Protein AF-A0A8T4EIS3-F1 (afdb_monomer)

pLDDT: mean 83.03, std 7.18, range [53.34, 90.94]

Solvent-accessible surface area (backbone atoms only — not comparable to full-atom values): 3226 Å² total; per-residue (Å²): 119,71,65,66,54,49,54,52,50,53,25,50,52,31,20,53,48,45,44,48,43,43,67,74,66,37,74,85,58,51,72,67,59,41,52,52,53,43,55,40,16,74,76,47,15,54,60,37,34,55,53,43,43,61,68,65,72,70,102

Mean predicted aligned error: 5.39 Å

Foldseek 3Di:
DVVVVVVVVQLVVQLVVQLCCLPPVPPVDDPVRSVVLNVCCVVPRPVSSVVCCVPPVVD

Sequence (59 aa):
MAFETIIGIVGFICAVWVIYDVLAKNKEASTGSKVVWIVCAVLFSIITAILYYFVVKKK

Structure (mmCIF, N/CA/C/O backbone):
data_AF-A0A8T4EIS3-F1
#
_entry.id   AF-A0A8T4EIS3-F1
#
loop_
_atom_site.group_PDB
_atom_site.id
_atom_site.type_symbol
_atom_site.label_atom_id
_atom_site.label_alt_id
_atom_site.label_comp_id
_atom_site.label_asym_id
_atom_site.label_entity_id
_atom_site.label_seq_id
_atom_site.pdbx_PDB_ins_code
_atom_site.Cartn_x
_atom_site.Cartn_y
_atom_site.Cartn_z
_atom_site.occupancy
_atom_site.B_iso_or_equiv
_atom_site.auth_seq_id
_atom_site.auth_comp_id
_atom_site.auth_asym_id
_atom_site.auth_atom_id
_atom_site.pdbx_PDB_model_num
ATOM 1 N N . MET A 1 1 ? 14.467 -1.765 -21.273 1.00 60.94 1 MET A N 1
ATOM 2 C CA . MET A 1 1 ? 15.049 -2.291 -20.016 1.00 60.94 1 MET A CA 1
ATOM 3 C C . MET A 1 1 ? 14.882 -1.323 -18.846 1.00 60.94 1 MET A C 1
ATOM 5 O O . MET A 1 1 ? 14.289 -1.735 -17.869 1.00 60.94 1 MET A O 1
ATOM 9 N N . ALA A 1 2 ? 15.308 -0.054 -18.922 1.00 72.69 2 ALA A N 1
ATOM 10 C CA . ALA A 1 2 ? 15.201 0.875 -17.780 1.00 72.69 2 ALA A CA 1
ATOM 11 C C . ALA A 1 2 ? 13.762 1.306 -17.401 1.00 72.69 2 ALA A C 1
ATOM 13 O O . ALA A 1 2 ? 13.473 1.506 -16.227 1.00 72.69 2 ALA A O 1
ATOM 14 N N . PHE A 1 3 ? 12.857 1.440 -18.376 1.00 77.31 3 PHE A N 1
ATOM 15 C CA . PHE A 1 3 ? 11.494 1.947 -18.156 1.00 77.31 3 PHE A CA 1
ATOM 16 C C . PHE A 1 3 ? 10.622 1.024 -17.283 1.00 77.31 3 PHE A C 1
ATOM 18 O O . PHE A 1 3 ? 9.985 1.491 -16.343 1.00 77.31 3 PHE A O 1
ATOM 25 N N . GLU A 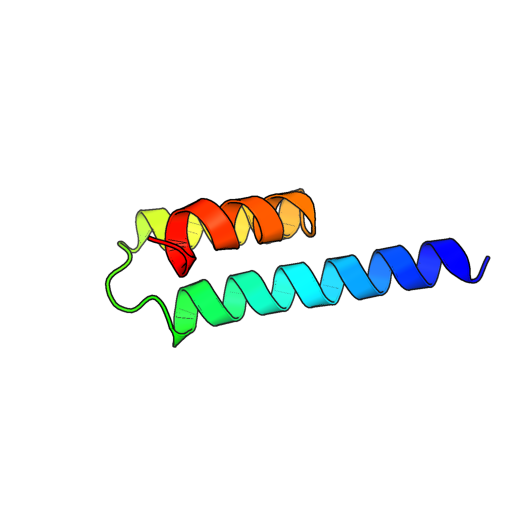1 4 ? 10.672 -0.288 -17.522 1.00 82.62 4 GLU A N 1
ATOM 26 C CA . GLU A 1 4 ? 9.952 -1.297 -16.725 1.00 82.62 4 GLU A CA 1
ATOM 27 C C . GLU A 1 4 ? 10.392 -1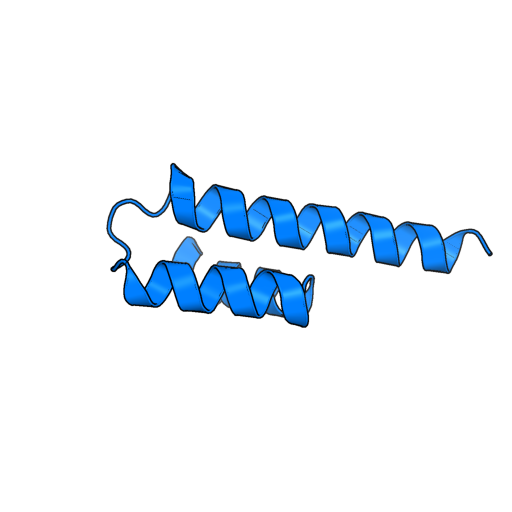.288 -15.255 1.00 82.62 4 GLU A C 1
ATOM 29 O O . GLU A 1 4 ? 9.571 -1.353 -14.340 1.00 82.62 4 GLU A O 1
ATOM 34 N N . THR A 1 5 ? 11.696 -1.128 -15.015 1.00 84.88 5 THR A N 1
ATOM 35 C CA . THR A 1 5 ? 12.253 -1.035 -13.663 1.00 84.88 5 THR A CA 1
ATOM 36 C C . THR A 1 5 ? 11.733 0.201 -12.933 1.00 84.88 5 THR A C 1
ATOM 38 O O . THR A 1 5 ? 11.404 0.125 -11.752 1.00 84.88 5 THR A O 1
ATOM 41 N N . ILE A 1 6 ? 11.607 1.333 -13.632 1.00 86.44 6 ILE A N 1
ATOM 42 C CA . ILE A 1 6 ? 11.071 2.573 -13.058 1.00 86.44 6 ILE A CA 1
ATOM 43 C C . ILE A 1 6 ? 9.604 2.385 -12.658 1.00 86.44 6 ILE A C 1
ATOM 45 O O . ILE A 1 6 ? 9.237 2.743 -11.541 1.00 86.44 6 ILE A O 1
ATOM 49 N N . ILE A 1 7 ? 8.778 1.776 -13.515 1.00 84.75 7 ILE A N 1
ATOM 50 C CA . ILE A 1 7 ? 7.363 1.510 -13.203 1.00 84.75 7 ILE A CA 1
ATOM 51 C C . ILE A 1 7 ? 7.235 0.570 -11.999 1.00 84.75 7 ILE A C 1
ATOM 53 O O . ILE A 1 7 ? 6.443 0.840 -11.094 1.00 84.75 7 ILE A O 1
ATOM 57 N N . GLY A 1 8 ? 8.047 -0.489 -11.938 1.00 83.62 8 GLY A N 1
ATOM 58 C CA . GLY A 1 8 ? 8.070 -1.409 -10.799 1.00 83.62 8 GLY A CA 1
ATOM 59 C C . GLY A 1 8 ? 8.458 -0.724 -9.483 1.00 83.62 8 GLY A C 1
ATOM 60 O O . GLY A 1 8 ? 7.793 -0.919 -8.465 1.00 83.62 8 GLY A O 1
ATOM 61 N N . ILE A 1 9 ? 9.483 0.135 -9.502 1.00 88.19 9 ILE A N 1
ATOM 62 C CA . ILE A 1 9 ? 9.922 0.907 -8.326 1.00 88.19 9 ILE A CA 1
ATOM 63 C C . ILE A 1 9 ? 8.833 1.887 -7.880 1.00 88.19 9 ILE A C 1
ATOM 65 O O . ILE A 1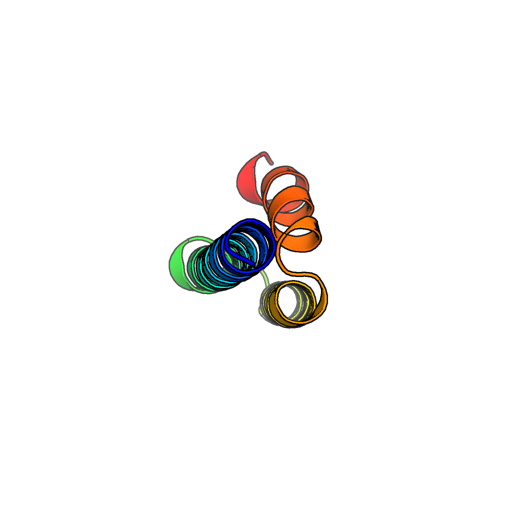 9 ? 8.526 1.970 -6.692 1.00 88.19 9 ILE A O 1
ATOM 69 N N . VAL A 1 10 ? 8.219 2.610 -8.819 1.00 88.31 10 VAL A N 1
ATOM 70 C CA . VAL A 1 10 ? 7.127 3.547 -8.517 1.00 88.31 10 VAL A CA 1
ATOM 71 C C . VAL A 1 10 ? 5.935 2.809 -7.907 1.00 88.31 10 VAL A C 1
ATOM 73 O O . VAL A 1 10 ? 5.366 3.278 -6.919 1.00 88.31 10 VAL A O 1
ATOM 76 N N . GLY A 1 11 ? 5.593 1.632 -8.434 1.00 86.62 11 GLY A N 1
ATOM 77 C CA . GLY A 1 11 ? 4.560 0.782 -7.854 1.00 86.62 11 GLY A CA 1
ATOM 78 C C . GLY A 1 11 ? 4.902 0.326 -6.437 1.00 86.62 11 GLY A C 1
ATOM 79 O O . GLY A 1 11 ? 4.077 0.436 -5.525 1.00 86.62 11 GLY A O 1
ATOM 80 N N . PHE A 1 12 ? 6.136 -0.112 -6.205 1.00 87.00 12 PHE A N 1
ATOM 81 C CA . PHE A 1 12 ? 6.578 -0.504 -4.871 1.00 87.00 12 PHE A CA 1
ATOM 82 C C . PHE A 1 12 ? 6.464 0.653 -3.866 1.0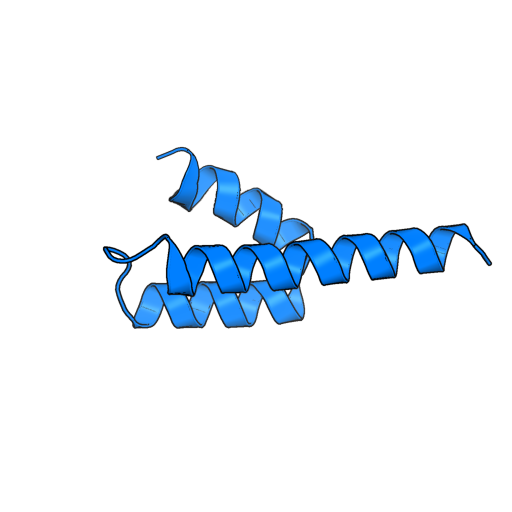0 87.00 12 PHE A C 1
ATOM 84 O O . PHE A 1 12 ? 5.885 0.487 -2.792 1.00 87.00 12 PHE A O 1
ATOM 91 N N . ILE A 1 13 ? 6.922 1.851 -4.241 1.00 90.94 13 ILE A N 1
ATOM 92 C CA . ILE A 1 13 ? 6.813 3.055 -3.406 1.00 90.94 13 ILE A CA 1
ATOM 93 C C . ILE A 1 13 ? 5.343 3.394 -3.116 1.00 90.94 13 ILE A C 1
ATOM 95 O O . ILE A 1 13 ? 5.004 3.702 -1.973 1.00 90.94 13 ILE A O 1
ATOM 99 N N . CYS A 1 14 ? 4.456 3.294 -4.113 1.00 89.00 14 CYS A N 1
ATOM 100 C CA . CYS A 1 14 ? 3.022 3.521 -3.924 1.00 89.00 14 CYS A CA 1
ATOM 101 C C . CYS A 1 14 ? 2.408 2.526 -2.934 1.00 89.00 14 CYS A C 1
ATOM 103 O O . CYS A 1 14 ? 1.681 2.936 -2.031 1.00 89.00 14 CYS A O 1
ATOM 105 N N . ALA A 1 15 ? 2.725 1.235 -3.061 1.00 86.62 15 ALA A N 1
ATOM 106 C CA . ALA A 1 15 ? 2.220 0.208 -2.154 1.00 86.62 15 ALA A CA 1
ATOM 107 C C . ALA A 1 15 ? 2.684 0.463 -0.710 1.00 86.62 15 ALA A C 1
ATOM 109 O O . ALA A 1 15 ? 1.864 0.478 0.209 1.00 86.62 15 ALA A O 1
ATOM 110 N N . VAL A 1 16 ? 3.976 0.751 -0.515 1.00 90.62 16 VAL A N 1
ATOM 111 C CA . VAL A 1 16 ? 4.541 1.084 0.804 1.00 90.62 16 VAL A CA 1
ATOM 112 C C . VAL A 1 16 ? 3.872 2.326 1.393 1.00 90.62 16 VAL A C 1
ATOM 114 O O . VAL A 1 16 ? 3.521 2.335 2.573 1.00 90.62 16 VAL A O 1
ATOM 117 N N . TRP A 1 17 ? 3.651 3.362 0.584 1.00 90.50 17 TRP A N 1
ATOM 118 C CA . TRP A 1 17 ? 3.001 4.587 1.035 1.00 90.50 17 TRP A CA 1
ATOM 119 C C . TRP A 1 17 ? 1.557 4.358 1.482 1.00 90.50 17 TRP A C 1
ATOM 121 O O . TRP A 1 17 ? 1.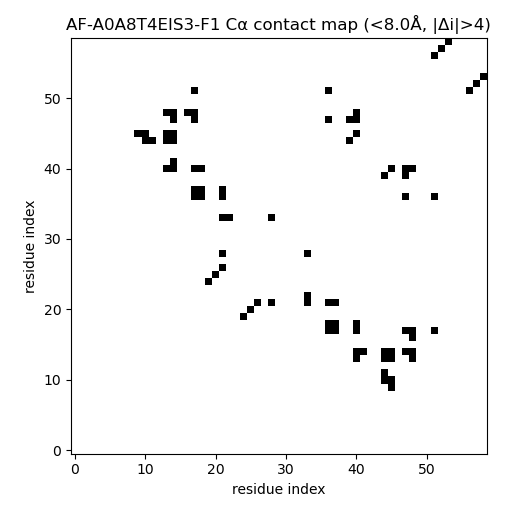176 4.857 2.538 1.00 90.50 17 TRP A O 1
ATOM 131 N N . VAL A 1 18 ? 0.770 3.576 0.732 1.00 88.44 18 VAL A N 1
ATOM 132 C CA . VAL A 1 18 ? -0.606 3.230 1.128 1.00 88.44 18 VAL A CA 1
ATOM 133 C C . VAL A 1 18 ? -0.601 2.476 2.448 1.00 88.44 18 VAL A C 1
ATOM 135 O O . VAL A 1 18 ? -1.340 2.842 3.35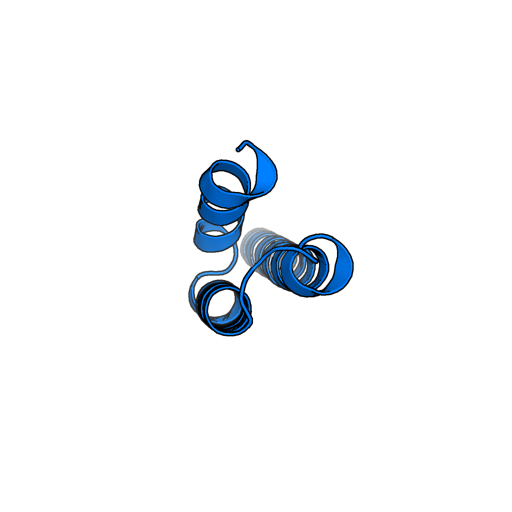6 1.00 88.44 18 VAL A O 1
ATOM 138 N N . ILE A 1 19 ? 0.263 1.469 2.592 1.00 87.81 19 ILE A N 1
ATOM 139 C CA . ILE A 1 19 ? 0.368 0.682 3.827 1.00 87.81 19 ILE A CA 1
ATOM 140 C C . ILE A 1 19 ? 0.732 1.585 5.014 1.00 87.81 19 ILE A C 1
ATOM 142 O O . ILE A 1 19 ? 0.086 1.521 6.062 1.00 87.81 19 ILE A O 1
ATOM 146 N N . TYR A 1 20 ? 1.725 2.461 4.847 1.00 89.25 20 TYR A N 1
ATOM 147 C CA . TYR A 1 20 ? 2.124 3.409 5.884 1.00 89.25 20 TYR A CA 1
ATOM 148 C C . TYR A 1 20 ? 0.988 4.369 6.250 1.00 89.25 20 TYR A C 1
ATOM 150 O O . TYR A 1 20 ? 0.714 4.582 7.428 1.00 89.25 20 TYR A O 1
ATOM 158 N N . ASP A 1 21 ? 0.306 4.943 5.261 1.00 88.31 21 ASP A N 1
ATOM 159 C CA . ASP A 1 21 ? -0.757 5.916 5.500 1.00 88.31 21 ASP A CA 1
ATOM 160 C C . ASP A 1 21 ? -1.968 5.264 6.197 1.00 88.31 21 ASP A C 1
ATOM 162 O O . ASP A 1 21 ? -2.482 5.811 7.173 1.00 88.31 21 ASP A O 1
ATOM 166 N N . VAL A 1 22 ? -2.341 4.045 5.791 1.00 88.12 22 VAL A N 1
ATOM 167 C CA . VAL A 1 22 ? -3.399 3.231 6.415 1.00 88.12 22 VAL A CA 1
ATOM 168 C C . VAL A 1 22 ? -3.094 2.928 7.885 1.00 88.12 22 VAL A C 1
ATOM 170 O O . VAL A 1 22 ? -3.978 3.004 8.741 1.00 88.12 22 VAL A O 1
ATOM 173 N N . LEU A 1 23 ? -1.849 2.558 8.190 1.00 84.44 23 LEU A N 1
ATOM 174 C CA . LEU A 1 23 ? -1.454 2.129 9.531 1.00 84.44 23 LEU A CA 1
ATOM 175 C C . LEU A 1 23 ? -1.163 3.311 10.463 1.00 84.44 23 LEU A C 1
ATOM 17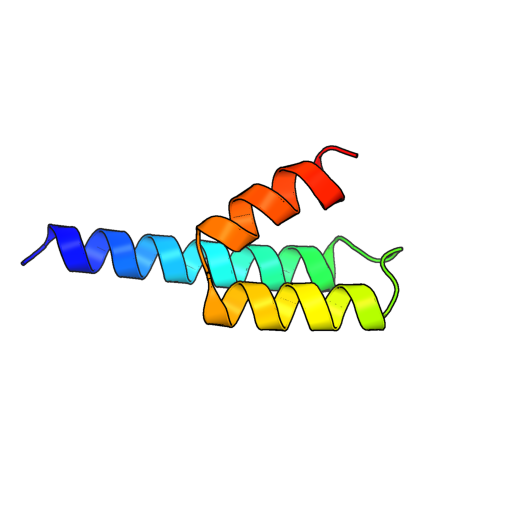7 O O . LEU A 1 23 ? -1.649 3.326 11.594 1.00 84.44 23 LEU A O 1
ATOM 181 N N . ALA A 1 24 ? -0.382 4.289 10.001 1.00 85.06 24 ALA A N 1
ATOM 182 C CA . ALA A 1 24 ? 0.153 5.363 10.834 1.00 85.06 24 ALA A CA 1
ATOM 183 C C . ALA A 1 24 ? -0.736 6.614 10.868 1.00 85.06 24 ALA A C 1
ATOM 185 O O . ALA A 1 24 ? -0.860 7.247 11.920 1.00 85.06 24 ALA A O 1
ATOM 186 N N . LYS A 1 25 ? -1.355 6.980 9.736 1.00 80.50 25 LYS A N 1
ATOM 187 C CA . LYS A 1 25 ? -2.182 8.194 9.616 1.00 80.50 25 LYS A CA 1
ATOM 188 C C . LYS A 1 25 ? -3.666 7.920 9.811 1.00 80.50 25 LYS A C 1
ATOM 190 O O . LYS A 1 25 ? -4.343 8.711 10.460 1.00 80.50 25 LYS A O 1
ATOM 195 N N . ASN A 1 26 ? -4.160 6.785 9.332 1.00 77.00 26 ASN A N 1
ATOM 196 C CA . ASN A 1 26 ? -5.567 6.424 9.443 1.00 77.00 26 ASN A CA 1
ATOM 197 C C . ASN A 1 26 ? -5.900 5.765 10.788 1.00 77.00 26 ASN A C 1
ATOM 199 O O . ASN A 1 26 ? -6.179 4.570 10.884 1.00 77.00 26 ASN A O 1
ATOM 203 N N . LYS A 1 27 ? -5.851 6.545 11.873 1.00 69.12 27 LYS A N 1
ATOM 204 C CA . LYS A 1 27 ? -6.195 6.050 13.219 1.00 69.12 27 LYS A CA 1
ATOM 205 C C . LYS A 1 27 ? -7.694 5.792 13.405 1.00 69.12 27 LYS A C 1
ATOM 207 O O . LYS A 1 27 ? -8.042 4.925 14.196 1.00 69.12 27 LYS A O 1
ATOM 212 N N . GLU A 1 28 ? -8.543 6.478 12.643 1.00 75.69 28 GLU A N 1
ATOM 213 C CA . GLU A 1 28 ? -10.008 6.350 12.698 1.00 75.69 28 GLU A CA 1
ATOM 214 C C . GLU A 1 28 ? -10.557 5.231 11.797 1.00 75.69 28 GLU A C 1
ATOM 216 O O . GLU A 1 28 ? -11.695 4.795 11.959 1.00 75.69 28 GLU A O 1
ATOM 221 N N . ALA A 1 29 ? -9.748 4.723 10.861 1.00 75.44 29 ALA A N 1
ATOM 222 C CA . ALA A 1 29 ? -10.152 3.622 10.001 1.00 75.44 29 ALA A CA 1
ATOM 223 C C . ALA A 1 29 ? -10.320 2.327 10.808 1.00 75.44 29 ALA A C 1
ATOM 225 O O . ALA A 1 29 ? -9.419 1.908 11.542 1.00 75.44 29 ALA A O 1
ATOM 226 N N . SER A 1 30 ? -11.455 1.653 10.611 1.00 83.06 30 SER A N 1
ATOM 227 C CA . SER A 1 30 ? -11.707 0.344 11.213 1.00 83.06 30 SER A CA 1
ATOM 228 C C . SER A 1 30 ? -10.635 -0.674 10.804 1.00 83.06 30 SER A C 1
ATOM 230 O O . SER A 1 30 ? -10.106 -0.626 9.688 1.00 83.06 30 SER A O 1
ATOM 232 N N . THR A 1 31 ? -10.340 -1.640 11.677 1.00 83.56 31 THR A N 1
ATOM 233 C CA . THR A 1 31 ? -9.360 -2.705 11.405 1.00 83.56 31 THR A CA 1
ATOM 234 C C . THR A 1 31 ? -9.658 -3.440 10.095 1.00 83.56 31 THR A C 1
ATOM 236 O O . THR A 1 31 ? -8.739 -3.710 9.326 1.00 83.56 31 THR A O 1
ATOM 239 N N . GLY A 1 32 ? -10.937 -3.688 9.787 1.00 83.56 32 GLY A N 1
ATOM 240 C CA . GLY A 1 32 ? -11.353 -4.315 8.529 1.00 83.56 32 GLY A CA 1
ATOM 241 C C . GLY A 1 32 ? -10.989 -3.474 7.305 1.00 83.56 32 GLY A C 1
ATOM 242 O O . GLY A 1 32 ? -10.408 -3.986 6.351 1.00 83.56 32 GLY A O 1
ATOM 243 N N . SER A 1 33 ? -11.238 -2.163 7.356 1.00 84.75 33 SER A N 1
ATOM 244 C CA . SER A 1 33 ? -10.860 -1.243 6.277 1.00 84.75 33 SER A CA 1
ATOM 245 C C . SER A 1 33 ? -9.345 -1.220 6.060 1.00 84.75 33 SER A C 1
ATOM 247 O O . SER A 1 33 ? -8.896 -1.218 4.916 1.00 84.75 33 SER A O 1
ATOM 249 N N . LYS A 1 34 ? -8.548 -1.260 7.137 1.00 85.31 34 LYS A N 1
ATOM 250 C CA . LYS A 1 34 ? -7.081 -1.294 7.035 1.00 85.31 34 LYS A CA 1
ATOM 251 C C . LYS A 1 34 ? -6.586 -2.535 6.302 1.00 85.31 34 LYS A C 1
ATOM 253 O O . LYS A 1 34 ? -5.761 -2.425 5.400 1.00 85.31 34 LYS A O 1
ATOM 258 N N . VAL A 1 35 ? -7.116 -3.703 6.663 1.00 88.50 35 VAL A N 1
ATOM 259 C CA . VAL A 1 35 ? -6.732 -4.978 6.042 1.00 88.50 35 VAL A CA 1
ATOM 260 C C . VAL A 1 35 ? -7.075 -4.983 4.552 1.00 88.50 35 VAL A C 1
ATOM 262 O O . VAL A 1 35 ? -6.222 -5.342 3.744 1.00 88.50 35 VAL A O 1
ATOM 265 N N . VAL A 1 36 ? -8.269 -4.515 4.171 1.00 89.81 36 VAL A N 1
ATOM 266 C CA . VAL A 1 36 ? -8.674 -4.429 2.757 1.00 89.81 36 VAL A CA 1
ATOM 267 C C . VAL A 1 36 ? -7.717 -3.540 1.963 1.00 89.81 36 VAL A C 1
ATOM 269 O O . VAL A 1 36 ? -7.225 -3.958 0.917 1.00 89.81 36 VAL A O 1
ATOM 272 N N . TRP A 1 37 ? -7.385 -2.351 2.474 1.00 88.25 37 TRP A N 1
ATOM 273 C CA . TRP A 1 37 ? -6.475 -1.441 1.776 1.00 88.25 37 TRP A CA 1
ATOM 274 C C . TRP A 1 37 ? -5.058 -1.992 1.641 1.00 88.25 37 TRP A C 1
ATOM 276 O O . TRP A 1 37 ? -4.451 -1.827 0.586 1.00 88.25 37 TRP A O 1
ATOM 286 N N . ILE A 1 38 ? -4.546 -2.684 2.660 1.00 87.69 38 ILE A N 1
ATOM 287 C CA . ILE A 1 38 ? -3.224 -3.323 2.606 1.00 87.69 38 ILE A CA 1
ATOM 288 C C . ILE A 1 38 ? -3.214 -4.448 1.561 1.00 87.69 38 ILE A C 1
ATOM 290 O O . ILE A 1 38 ? -2.321 -4.485 0.717 1.00 87.69 38 ILE A O 1
ATOM 294 N N . VAL A 1 39 ? -4.225 -5.324 1.556 1.00 89.00 39 VAL A N 1
ATOM 295 C CA . VAL A 1 39 ? -4.331 -6.424 0.579 1.00 89.00 39 VAL A CA 1
ATOM 296 C C . VAL A 1 39 ? -4.452 -5.880 -0.847 1.00 89.00 39 VAL A C 1
ATOM 298 O O . VAL A 1 39 ? -3.726 -6.313 -1.743 1.00 89.00 39 VAL A O 1
ATOM 301 N N . CYS A 1 40 ? -5.303 -4.875 -1.065 1.00 87.38 40 CYS A N 1
ATOM 302 C CA . CYS A 1 40 ? -5.428 -4.223 -2.366 1.00 87.38 40 CYS A CA 1
ATOM 303 C C . CYS A 1 40 ? -4.136 -3.500 -2.781 1.00 87.38 40 CYS A C 1
ATOM 305 O O . CYS A 1 40 ? -3.816 -3.468 -3.969 1.00 87.38 40 CYS A O 1
ATOM 307 N N . ALA A 1 41 ? -3.378 -2.917 -1.846 1.00 87.06 41 ALA A N 1
ATOM 308 C CA . ALA A 1 41 ? -2.129 -2.217 -2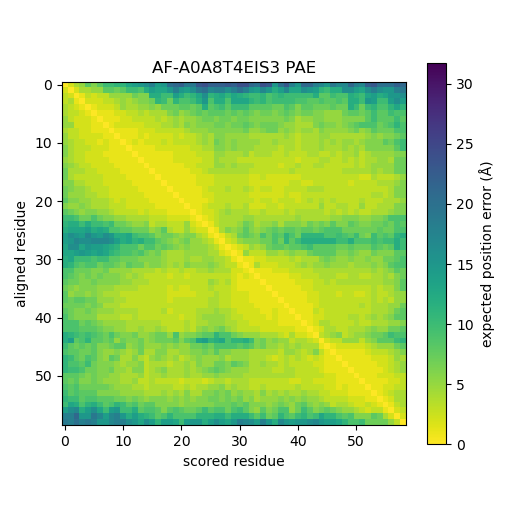.152 1.00 87.06 41 ALA A CA 1
ATOM 309 C C . ALA A 1 41 ? -1.042 -3.185 -2.625 1.00 87.06 41 ALA A C 1
ATOM 311 O O . ALA A 1 41 ? -0.283 -2.857 -3.530 1.00 87.06 41 ALA A O 1
ATOM 312 N N . VAL A 1 42 ? -1.004 -4.397 -2.072 1.00 83.88 42 VAL A N 1
ATOM 313 C CA . VAL A 1 42 ? -0.066 -5.440 -2.507 1.00 83.88 42 VAL A CA 1
ATOM 314 C C . VAL A 1 42 ? -0.450 -6.003 -3.880 1.00 83.88 42 VAL A C 1
ATOM 316 O O . VAL A 1 42 ? 0.427 -6.228 -4.707 1.00 83.88 42 VAL A O 1
ATOM 319 N N . LEU A 1 43 ? -1.746 -6.191 -4.152 1.00 83.50 43 LEU A N 1
ATOM 320 C CA . LEU A 1 43 ? -2.219 -6.794 -5.407 1.00 83.50 43 LEU A CA 1
ATOM 321 C C . LEU A 1 43 ? -2.257 -5.822 -6.596 1.00 83.50 43 LEU A C 1
ATOM 323 O O . LEU A 1 43 ? -1.964 -6.218 -7.719 1.00 83.50 43 LEU A O 1
ATOM 327 N N . PHE A 1 44 ? -2.626 -4.560 -6.362 1.00 82.44 44 PHE A N 1
ATOM 328 C CA . PHE A 1 44 ? -2.892 -3.573 -7.422 1.00 82.44 44 PHE A CA 1
ATOM 329 C C . PHE A 1 44 ? -2.064 -2.281 -7.297 1.00 82.44 44 PHE A C 1
ATOM 331 O O . PHE A 1 44 ? -2.186 -1.402 -8.152 1.00 82.44 44 PHE A O 1
ATOM 338 N N . SER A 1 45 ? -1.210 -2.166 -6.269 1.00 82.69 45 SER A N 1
ATOM 339 C CA . SER A 1 45 ? -0.130 -1.175 -6.124 1.00 82.69 45 SER A CA 1
ATOM 340 C C . SER A 1 45 ? -0.510 0.268 -6.503 1.00 82.69 45 SER A C 1
ATOM 342 O O . SER A 1 45 ? -1.060 0.995 -5.672 1.00 82.69 45 SER A O 1
ATOM 344 N N . ILE A 1 46 ? -0.248 0.693 -7.743 1.00 79.75 46 ILE A N 1
ATOM 345 C CA . ILE A 1 46 ? -0.506 2.051 -8.247 1.00 79.75 46 ILE A CA 1
ATOM 346 C C . ILE A 1 46 ? -2.002 2.387 -8.229 1.00 79.75 46 ILE A C 1
ATOM 348 O O . ILE A 1 46 ? -2.391 3.453 -7.754 1.00 79.75 46 ILE A O 1
ATOM 352 N N . ILE A 1 47 ? -2.856 1.482 -8.716 1.00 84.75 4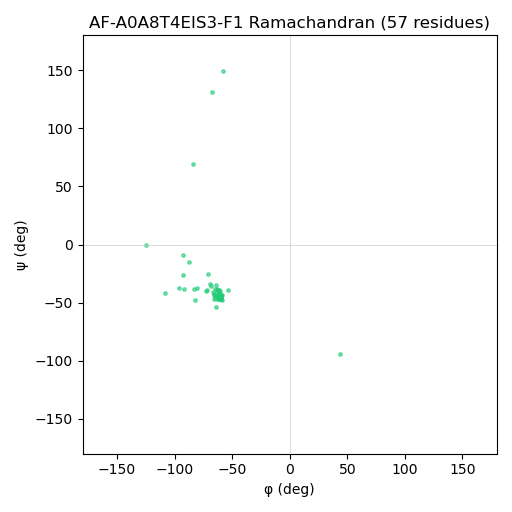7 ILE A N 1
ATOM 353 C CA . ILE A 1 47 ? -4.299 1.741 -8.850 1.00 84.75 47 ILE A CA 1
ATOM 354 C C . ILE A 1 47 ? -4.929 1.898 -7.464 1.00 84.75 47 ILE A C 1
ATOM 356 O O . ILE A 1 47 ? -5.698 2.831 -7.222 1.00 84.75 47 ILE A O 1
ATOM 360 N N . THR A 1 48 ? -4.546 1.032 -6.524 1.00 86.88 48 THR A N 1
ATOM 361 C CA . THR A 1 48 ? -5.019 1.115 -5.140 1.00 86.88 48 THR A CA 1
ATOM 362 C C . THR A 1 48 ? -4.571 2.402 -4.469 1.00 86.88 48 THR A C 1
ATOM 364 O O . THR A 1 48 ? -5.362 2.998 -3.747 1.00 86.88 48 THR A O 1
ATOM 367 N N . ALA A 1 49 ? -3.347 2.874 -4.721 1.00 82.69 49 ALA A N 1
ATOM 368 C CA . ALA A 1 49 ? -2.870 4.132 -4.154 1.00 82.69 49 ALA A CA 1
ATOM 369 C C . ALA A 1 49 ? -3.685 5.342 -4.619 1.00 82.69 49 ALA A C 1
ATOM 371 O O . ALA A 1 49 ? -4.006 6.215 -3.809 1.00 82.69 49 ALA A O 1
ATOM 372 N N . ILE A 1 50 ? -4.080 5.359 -5.893 1.00 85.00 50 ILE A N 1
ATOM 373 C CA . ILE A 1 50 ? -4.953 6.398 -6.443 1.00 85.00 50 ILE A CA 1
ATOM 374 C C . ILE A 1 50 ? -6.323 6.337 -5.758 1.00 85.00 50 ILE A C 1
ATOM 376 O O . ILE A 1 50 ? -6.770 7.336 -5.194 1.00 85.00 50 ILE A O 1
ATOM 380 N N . LEU A 1 51 ? -6.971 5.167 -5.744 1.00 86.75 51 LEU A N 1
ATOM 381 C CA . LEU A 1 51 ? -8.285 5.002 -5.112 1.00 86.75 51 LEU A CA 1
ATOM 382 C C . LEU A 1 51 ? -8.251 5.355 -3.622 1.00 86.75 51 LEU A C 1
ATOM 384 O O . LEU A 1 51 ? -9.128 6.068 -3.141 1.00 86.75 51 LEU A O 1
ATOM 388 N N . TYR A 1 52 ? -7.218 4.917 -2.906 1.00 85.19 52 TYR A N 1
ATOM 389 C CA . TYR A 1 52 ? -7.020 5.219 -1.493 1.00 85.19 52 TYR A CA 1
ATOM 390 C C . TYR A 1 52 ? -6.913 6.724 -1.249 1.00 85.19 52 TYR A C 1
ATOM 392 O O . TYR A 1 52 ? -7.572 7.260 -0.358 1.00 85.19 52 TYR A O 1
ATOM 400 N N . TYR A 1 53 ? -6.138 7.433 -2.073 1.00 83.56 53 TYR A N 1
ATOM 401 C CA . TYR A 1 53 ? -6.009 8.879 -1.951 1.00 83.56 53 TYR A CA 1
ATOM 402 C C . TYR A 1 53 ? -7.361 9.588 -2.101 1.00 83.56 53 TYR A C 1
ATOM 404 O O . TYR A 1 53 ? -7.700 10.435 -1.278 1.00 83.56 53 TYR A O 1
ATOM 412 N N . PHE A 1 54 ? -8.163 9.220 -3.102 1.00 82.38 54 PHE A N 1
ATOM 413 C CA . PHE A 1 54 ? -9.465 9.853 -3.331 1.00 82.38 54 PHE A CA 1
ATOM 414 C C . PHE A 1 54 ? -10.531 9.460 -2.303 1.00 82.38 54 PHE A C 1
ATOM 416 O O . PHE A 1 54 ? -11.314 10.313 -1.895 1.00 82.38 54 PHE A O 1
ATOM 423 N N . VAL A 1 55 ? -10.582 8.190 -1.896 1.00 82.25 55 VAL A N 1
ATOM 424 C CA . VAL A 1 55 ? -11.644 7.663 -1.023 1.00 82.25 55 VAL A CA 1
ATOM 425 C C . VAL A 1 55 ? -11.367 7.944 0.449 1.00 82.25 55 VAL A C 1
ATOM 427 O O . VAL A 1 55 ? -12.304 8.205 1.200 1.00 82.25 55 VAL A O 1
ATOM 430 N N . VAL A 1 56 ? -10.103 7.855 0.863 1.00 78.25 56 VAL A N 1
ATOM 431 C CA . VAL A 1 56 ? -9.721 7.887 2.278 1.00 78.25 56 VAL A CA 1
ATOM 432 C C . VAL A 1 56 ? -9.037 9.193 2.653 1.00 78.25 56 VAL A C 1
ATOM 434 O O . VAL A 1 56 ? -9.306 9.728 3.717 1.00 78.25 56 VAL A O 1
ATOM 437 N N . LYS A 1 57 ? -8.141 9.711 1.808 1.00 70.19 57 LYS A N 1
ATOM 438 C CA . LYS A 1 57 ? -7.307 10.868 2.170 1.00 70.19 57 LYS A CA 1
ATOM 439 C C . LYS A 1 57 ? -7.895 12.217 1.765 1.00 70.19 57 LYS A C 1
ATOM 441 O O . LYS A 1 57 ? -7.538 13.233 2.350 1.00 70.19 57 LYS A O 1
ATOM 446 N N . LYS A 1 58 ? -8.734 12.236 0.729 1.00 66.88 58 LYS A N 1
ATOM 447 C CA . LYS A 1 58 ? -9.405 13.443 0.225 1.00 66.88 58 LYS A CA 1
ATOM 448 C C . LYS A 1 58 ? -10.796 13.653 0.840 1.00 66.88 58 LYS A C 1
ATOM 450 O O . LYS A 1 58 ? -11.409 14.687 0.584 1.00 66.88 58 LYS A O 1
ATOM 455 N N . LYS A 1 59 ? -11.295 12.667 1.582 1.00 53.34 59 LYS A N 1
ATOM 456 C CA . LYS A 1 59 ? -12.525 12.767 2.368 1.00 53.34 59 LYS A CA 1
ATOM 457 C C . LYS A 1 59 ? -12.207 13.361 3.732 1.00 53.34 59 LYS A C 1
ATOM 459 O O . LYS A 1 59 ? -13.062 14.131 4.212 1.00 53.34 59 LYS A O 1
#

Radius of gyration: 11.95 Å; Cα contacts (8 Å, |Δi|>4): 43; chains: 1; bounding box: 28×20×33 Å

Secondary structure (DSSP, 8-state):
-HHHHHHHHHHHHHHHHHHHIIIII-SSS-HHHHHHHHHHHHHHTHHHHHHHIIIII--